Protein AF-A0A259MF40-F1 (afdb_monomer_lite)

pLDDT: mean 87.38, std 17.83, range [43.28, 98.31]

Structure (mmCIF, N/CA/C/O backbone):
data_AF-A0A259MF40-F1
#
_entry.id   AF-A0A259MF40-F1
#
loop_
_atom_site.group_PDB
_atom_site.id
_atom_site.type_symbol
_atom_site.label_atom_id
_atom_site.label_alt_id
_atom_site.label_comp_id
_atom_site.label_asym_id
_atom_site.label_entity_id
_atom_site.label_seq_id
_atom_site.pdbx_PDB_ins_code
_atom_site.Cartn_x
_atom_site.Cartn_y
_atom_site.Cartn_z
_atom_site.occupancy
_atom_site.B_iso_or_equiv
_atom_site.auth_seq_id
_atom_site.auth_comp_id
_atom_site.auth_asym_id
_atom_site.auth_atom_id
_atom_site.pdbx_PDB_model_num
ATOM 1 N N . MET A 1 1 ? 26.901 1.804 -23.498 1.00 59.53 1 MET A N 1
ATOM 2 C CA . MET A 1 1 ? 25.920 2.808 -23.023 1.00 59.53 1 MET A CA 1
ATOM 3 C C . MET A 1 1 ? 24.472 2.334 -23.194 1.00 59.53 1 MET A C 1
ATOM 5 O O . MET A 1 1 ? 23.776 2.286 -22.193 1.00 59.53 1 MET A O 1
ATOM 9 N N . ALA A 1 2 ? 24.016 1.894 -24.379 1.00 66.88 2 ALA A N 1
ATOM 10 C CA . ALA A 1 2 ? 22.649 1.354 -24.551 1.00 66.88 2 ALA A CA 1
ATOM 11 C C . ALA A 1 2 ? 22.353 0.089 -23.706 1.00 66.88 2 ALA A C 1
ATOM 13 O O . ALA A 1 2 ? 21.245 -0.073 -23.191 1.00 66.88 2 ALA A O 1
ATOM 14 N N . ASP A 1 3 ? 23.355 -0.773 -23.513 1.00 80.25 3 ASP A N 1
ATOM 15 C CA . ASP A 1 3 ? 23.206 -2.012 -22.732 1.00 80.25 3 ASP A CA 1
ATOM 16 C C . ASP A 1 3 ? 23.025 -1.746 -21.228 1.00 80.25 3 ASP A C 1
ATOM 18 O O . ASP A 1 3 ? 22.232 -2.409 -20.563 1.00 80.25 3 ASP A O 1
ATOM 22 N N . GLU A 1 4 ? 23.707 -0.730 -20.696 1.00 91.00 4 GLU A N 1
ATOM 23 C CA . GLU A 1 4 ? 23.601 -0.319 -19.291 1.00 91.00 4 GLU A CA 1
ATOM 24 C C . GLU A 1 4 ? 22.256 0.352 -19.003 1.00 91.00 4 GLU A C 1
ATOM 26 O O . GLU A 1 4 ? 21.583 0.007 -18.034 1.00 91.00 4 GLU A O 1
ATOM 31 N N . GLN A 1 5 ? 21.800 1.229 -19.902 1.00 89.19 5 GLN A N 1
ATOM 32 C CA . GLN A 1 5 ? 20.470 1.829 -19.813 1.00 89.19 5 GLN A CA 1
ATOM 33 C C . GLN A 1 5 ? 19.366 0.761 -19.850 1.00 89.19 5 GLN A C 1
ATOM 35 O O . GLN A 1 5 ? 18.450 0.791 -19.032 1.00 89.19 5 GLN A O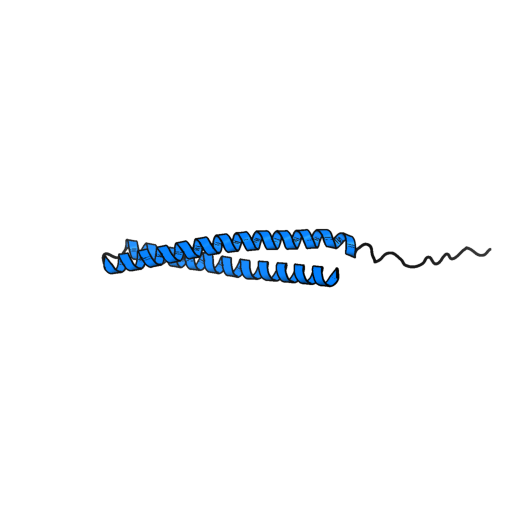 1
ATOM 40 N N . THR A 1 6 ? 19.473 -0.219 -20.752 1.00 91.12 6 THR A N 1
ATOM 41 C CA . THR A 1 6 ? 18.514 -1.333 -20.841 1.00 91.12 6 THR A CA 1
ATOM 42 C C . THR A 1 6 ? 18.511 -2.169 -19.560 1.00 91.12 6 THR A C 1
ATOM 44 O O . THR A 1 6 ? 17.444 -2.514 -19.049 1.00 91.12 6 THR A O 1
ATOM 47 N N . ARG A 1 7 ? 19.691 -2.455 -18.994 1.00 92.56 7 ARG A N 1
ATOM 48 C CA . ARG A 1 7 ? 19.820 -3.162 -17.714 1.00 92.56 7 ARG A CA 1
ATOM 49 C C . ARG A 1 7 ? 19.152 -2.393 -16.573 1.00 92.56 7 ARG A C 1
ATOM 51 O O . ARG A 1 7 ? 18.397 -2.996 -15.815 1.00 92.56 7 ARG A O 1
ATOM 58 N N . ASN A 1 8 ? 19.372 -1.084 -16.480 1.00 94.25 8 ASN A N 1
ATOM 59 C CA . ASN A 1 8 ? 18.777 -0.245 -15.436 1.00 94.25 8 ASN A CA 1
ATOM 60 C C . ASN A 1 8 ? 17.246 -0.211 -15.531 1.00 94.25 8 ASN A C 1
ATOM 62 O O . ASN A 1 8 ? 16.564 -0.345 -14.517 1.00 94.25 8 ASN A O 1
ATOM 66 N N . LEU A 1 9 ? 16.695 -0.122 -16.743 1.00 94.19 9 LEU A N 1
ATOM 67 C CA . LEU A 1 9 ? 15.246 -0.175 -16.959 1.00 94.19 9 LEU A CA 1
ATOM 68 C C . LEU A 1 9 ? 14.647 -1.537 -16.582 1.00 94.19 9 LEU A C 1
ATOM 70 O O . LEU A 1 9 ? 13.565 -1.596 -16.002 1.00 94.19 9 LEU A O 1
ATOM 74 N N . MET A 1 10 ? 15.352 -2.635 -16.869 1.00 94.50 10 MET A N 1
ATOM 75 C CA . MET A 1 10 ? 14.929 -3.976 -16.451 1.00 94.50 10 MET A CA 1
ATOM 76 C C . MET A 1 10 ? 14.957 -4.141 -14.927 1.00 94.50 10 MET A C 1
ATOM 78 O O . MET A 1 10 ? 14.040 -4.745 -14.371 1.00 94.50 10 MET A O 1
ATOM 82 N N . LEU A 1 11 ? 15.968 -3.583 -14.252 1.00 95.75 11 LEU A N 1
ATOM 83 C CA . LEU A 1 11 ? 16.052 -3.574 -12.789 1.00 95.75 11 LEU A CA 1
ATOM 84 C C . LEU A 1 11 ? 14.923 -2.748 -12.162 1.00 95.75 11 LEU A C 1
ATOM 86 O O . LEU A 1 11 ? 14.261 -3.243 -11.256 1.00 95.75 11 LEU A O 1
ATOM 90 N N . SER A 1 12 ? 14.657 -1.542 -12.677 1.00 95.06 12 SER A N 1
ATOM 91 C CA . SER A 1 12 ? 13.535 -0.704 -12.223 1.00 95.06 12 SER A CA 1
ATOM 92 C C . SER A 1 12 ? 12.198 -1.423 -12.429 1.00 95.06 12 SER A C 1
ATOM 94 O O . SER A 1 12 ? 11.427 -1.563 -11.485 1.00 95.06 12 SER A O 1
ATOM 96 N N . LYS A 1 13 ? 11.964 -2.024 -13.605 1.00 96.88 13 LYS A N 1
ATOM 97 C CA . LYS A 1 13 ? 10.765 -2.840 -13.862 1.00 96.88 13 LYS A CA 1
ATOM 98 C C . LYS A 1 13 ? 10.591 -3.956 -12.824 1.00 96.88 13 LYS A C 1
ATOM 100 O O . LYS A 1 13 ? 9.484 -4.143 -12.317 1.00 96.88 13 LYS A O 1
ATOM 105 N N . TYR A 1 14 ? 11.652 -4.717 -12.546 1.00 97.06 14 TYR A N 1
ATOM 106 C CA . TYR A 1 14 ? 11.616 -5.800 -11.560 1.00 97.06 14 TYR A CA 1
ATOM 107 C C . TYR A 1 14 ? 11.289 -5.258 -10.166 1.00 97.06 14 TYR A C 1
ATOM 109 O O . TYR A 1 14 ? 10.322 -5.702 -9.552 1.00 97.06 14 TYR A O 1
ATOM 117 N N . TYR A 1 15 ? 12.025 -4.236 -9.723 1.00 97.50 15 TYR A N 1
ATOM 118 C CA . TYR A 1 15 ? 11.814 -3.586 -8.434 1.00 97.50 15 TYR A CA 1
ATOM 119 C C . TYR A 1 15 ? 10.377 -3.080 -8.270 1.00 97.50 15 TYR A C 1
ATOM 121 O O . TYR A 1 15 ? 9.714 -3.427 -7.295 1.00 97.50 15 TYR A O 1
ATOM 129 N N . CYS A 1 16 ? 9.856 -2.319 -9.239 1.00 97.06 16 CYS A N 1
ATOM 130 C CA . CYS A 1 16 ? 8.502 -1.777 -9.160 1.00 97.06 16 CYS A CA 1
ATOM 131 C C . CYS A 1 16 ? 7.438 -2.879 -9.120 1.00 97.06 16 CYS A C 1
ATOM 133 O O . CYS A 1 16 ? 6.411 -2.706 -8.468 1.00 97.06 16 CYS A O 1
ATOM 135 N N . THR A 1 17 ? 7.670 -4.005 -9.802 1.00 96.94 17 THR A N 1
ATOM 136 C CA . THR A 1 17 ? 6.734 -5.137 -9.809 1.00 96.94 17 THR A CA 1
ATOM 137 C C . THR A 1 17 ? 6.682 -5.814 -8.441 1.00 96.94 17 THR A C 1
ATOM 139 O O . THR A 1 17 ? 5.596 -5.948 -7.878 1.00 96.94 17 THR A O 1
ATOM 142 N N . GLU A 1 18 ? 7.839 -6.178 -7.882 1.00 97.94 18 GLU A N 1
ATOM 143 C CA . GLU A 1 18 ? 7.932 -6.810 -6.559 1.00 97.94 18 GLU A CA 1
ATOM 144 C C . GLU A 1 18 ? 7.380 -5.882 -5.472 1.00 97.94 18 GLU A C 1
ATOM 146 O O . GLU A 1 18 ? 6.478 -6.250 -4.716 1.00 97.94 18 GLU A O 1
ATOM 151 N N . ARG A 1 19 ? 7.822 -4.620 -5.465 1.00 98.00 19 ARG A N 1
ATOM 152 C CA . ARG A 1 19 ? 7.384 -3.648 -4.464 1.00 98.00 19 ARG A CA 1
ATOM 153 C C . ARG A 1 19 ? 5.881 -3.372 -4.545 1.00 98.00 19 ARG A C 1
ATOM 155 O O . ARG A 1 19 ? 5.230 -3.212 -3.515 1.00 98.00 19 ARG A O 1
ATOM 162 N N . ALA A 1 20 ? 5.286 -3.366 -5.741 1.00 97.19 20 ALA A N 1
ATOM 163 C CA . ALA A 1 20 ? 3.840 -3.211 -5.885 1.00 97.19 20 ALA A CA 1
ATOM 164 C C . ALA A 1 20 ? 3.051 -4.392 -5.286 1.00 97.19 20 ALA A C 1
ATOM 166 O O . ALA A 1 20 ? 1.948 -4.182 -4.769 1.00 97.19 20 ALA A O 1
ATOM 167 N N . LEU A 1 21 ? 3.591 -5.616 -5.333 1.00 97.56 21 LEU A N 1
ATOM 168 C CA . LEU A 1 21 ? 2.984 -6.785 -4.686 1.00 97.56 21 LEU A CA 1
ATOM 169 C C . LEU A 1 21 ? 3.049 -6.672 -3.161 1.00 97.56 21 LEU A C 1
ATOM 171 O O . LEU A 1 21 ? 2.034 -6.893 -2.497 1.00 97.56 21 LEU A O 1
ATOM 175 N N . GLU A 1 22 ? 4.193 -6.257 -2.618 1.00 98.12 22 GLU A N 1
ATOM 176 C CA . GLU A 1 22 ? 4.364 -6.010 -1.181 1.00 98.12 22 GLU A CA 1
ATOM 177 C C . GLU A 1 22 ? 3.402 -4.931 -0.676 1.00 98.12 22 GLU A C 1
ATOM 179 O O . GLU A 1 22 ? 2.649 -5.154 0.271 1.00 98.12 22 GLU A O 1
ATOM 184 N N . VAL A 1 23 ? 3.346 -3.785 -1.363 1.00 98.19 23 VAL A N 1
ATOM 185 C CA . VAL A 1 23 ? 2.440 -2.680 -1.015 1.00 98.19 23 VAL A CA 1
ATOM 186 C C . VAL A 1 23 ? 0.977 -3.126 -1.080 1.00 98.19 23 VAL A C 1
ATOM 188 O O . VAL A 1 23 ? 0.174 -2.757 -0.223 1.00 98.19 23 VAL A O 1
ATOM 191 N N . LYS A 1 24 ? 0.604 -3.959 -2.059 1.00 97.81 24 LYS A N 1
ATOM 192 C CA . LYS A 1 24 ? -0.748 -4.533 -2.138 1.00 97.81 24 LYS A CA 1
ATOM 193 C C . LYS A 1 24 ? -1.052 -5.439 -0.940 1.00 97.81 24 LYS A C 1
ATOM 195 O O . LYS A 1 24 ? -2.160 -5.362 -0.406 1.00 97.81 24 LYS A O 1
ATOM 200 N N . ALA A 1 25 ? -0.105 -6.280 -0.527 1.00 98.25 25 ALA A N 1
ATOM 201 C CA . ALA A 1 25 ? -0.259 -7.143 0.641 1.00 98.25 25 ALA A CA 1
ATOM 202 C C . ALA A 1 25 ? -0.392 -6.321 1.934 1.00 98.25 25 ALA A C 1
ATOM 204 O O . ALA A 1 25 ? -1.290 -6.577 2.739 1.00 98.25 25 ALA A O 1
ATOM 205 N N . ASP A 1 26 ? 0.423 -5.277 2.095 1.00 98.19 26 ASP A N 1
ATOM 206 C CA . ASP A 1 26 ? 0.337 -4.363 3.234 1.00 98.19 26 ASP A CA 1
ATOM 207 C C . ASP A 1 26 ? -1.002 -3.621 3.286 1.00 98.19 26 ASP A C 1
ATOM 209 O O . ASP A 1 26 ? -1.625 -3.549 4.345 1.00 98.19 26 ASP A O 1
ATOM 213 N N . LEU A 1 27 ? -1.499 -3.121 2.151 1.00 98.06 27 LEU A N 1
ATOM 214 C CA . LEU A 1 27 ? -2.817 -2.484 2.082 1.00 98.06 27 LEU A CA 1
ATOM 215 C C . LEU A 1 27 ? -3.938 -3.436 2.524 1.00 98.06 27 LEU A C 1
ATOM 217 O O . LEU A 1 27 ? -4.829 -3.016 3.264 1.00 98.06 27 LEU A O 1
ATOM 221 N N . ALA A 1 28 ? -3.880 -4.708 2.114 1.00 97.81 28 ALA A N 1
ATOM 222 C CA . ALA A 1 28 ? -4.853 -5.721 2.518 1.00 97.81 28 ALA A CA 1
ATOM 223 C C . ALA A 1 28 ? -4.780 -6.016 4.026 1.00 97.81 28 ALA A C 1
ATOM 225 O O . ALA A 1 28 ? -5.811 -6.064 4.698 1.00 97.81 28 ALA A O 1
ATOM 226 N N . ARG A 1 29 ? -3.565 -6.139 4.576 1.00 98.25 29 ARG A N 1
ATOM 227 C CA . ARG A 1 29 ? -3.330 -6.340 6.013 1.00 98.25 29 ARG A CA 1
ATOM 228 C C . ARG A 1 29 ? -3.866 -5.177 6.847 1.00 98.25 29 ARG A C 1
ATOM 230 O O . ARG A 1 29 ? -4.599 -5.403 7.803 1.00 98.25 29 ARG A O 1
ATOM 237 N N . LEU A 1 30 ? -3.560 -3.937 6.462 1.00 97.81 30 LEU A N 1
ATOM 238 C CA . LEU A 1 30 ? -4.052 -2.743 7.158 1.00 97.81 30 LEU A CA 1
ATOM 239 C C . LEU A 1 30 ? -5.576 -2.616 7.083 1.00 97.81 30 LEU A C 1
ATOM 241 O O . LEU A 1 30 ? -6.202 -2.138 8.027 1.00 97.81 30 LEU A O 1
ATOM 245 N N . GLN A 1 31 ? -6.182 -3.033 5.968 1.00 96.69 31 GLN A N 1
ATOM 246 C CA . GLN A 1 31 ? -7.635 -3.058 5.831 1.00 96.69 31 GLN A CA 1
ATOM 247 C C . GLN A 1 31 ? -8.271 -4.087 6.776 1.00 96.69 31 GLN A C 1
ATOM 249 O O . GLN A 1 31 ? -9.265 -3.765 7.425 1.00 96.69 31 GLN A O 1
ATOM 254 N N . ALA A 1 32 ? -7.695 -5.287 6.886 1.00 97.81 32 ALA A N 1
ATOM 255 C CA . ALA A 1 32 ? -8.152 -6.306 7.830 1.00 97.81 32 ALA A CA 1
ATOM 256 C C . ALA A 1 32 ? -8.038 -5.815 9.284 1.00 97.81 32 ALA A C 1
ATOM 258 O O . ALA A 1 32 ? -9.042 -5.778 9.993 1.00 97.81 32 ALA A O 1
ATOM 259 N N . GLU A 1 33 ? -6.868 -5.310 9.684 1.00 97.88 33 GLU A N 1
ATOM 260 C CA . GLU A 1 33 ? -6.641 -4.757 11.028 1.00 97.88 33 GLU A CA 1
ATOM 261 C C . GLU A 1 33 ? -7.588 -3.581 11.330 1.00 97.88 33 GLU A C 1
ATOM 263 O O . GLU A 1 33 ? -8.142 -3.458 12.422 1.00 97.88 33 GLU A O 1
ATOM 268 N N . GLY A 1 34 ? -7.840 -2.718 10.342 1.00 97.62 34 GLY A N 1
ATOM 269 C CA . GLY A 1 34 ? -8.798 -1.622 10.470 1.00 97.62 34 GLY A CA 1
ATOM 270 C C . GLY A 1 34 ? -10.238 -2.093 10.705 1.00 97.62 34 GLY A C 1
ATOM 271 O O . GLY A 1 34 ? -10.968 -1.450 11.466 1.00 97.62 34 GLY A O 1
ATOM 272 N N . ASN A 1 35 ? -10.644 -3.203 10.081 1.00 97.44 35 ASN A N 1
ATOM 273 C CA . ASN A 1 35 ? -11.966 -3.809 10.262 1.00 97.44 35 ASN A CA 1
ATOM 274 C C . ASN A 1 35 ? -12.101 -4.490 11.631 1.00 97.44 35 ASN A C 1
ATOM 276 O O . ASN A 1 35 ? -13.143 -4.356 12.277 1.00 97.44 35 ASN A O 1
ATOM 280 N N . GLU A 1 36 ? -11.050 -5.163 12.097 1.00 97.94 36 GLU A N 1
ATOM 281 C CA . GLU A 1 36 ? -10.991 -5.754 13.438 1.00 97.94 36 GLU A CA 1
ATOM 282 C C . GLU A 1 36 ? -11.121 -4.673 14.512 1.00 97.94 36 GLU A C 1
ATOM 284 O O . GLU A 1 36 ? -12.008 -4.745 15.359 1.00 97.94 36 GLU A O 1
ATOM 289 N N . LEU A 1 37 ? -10.331 -3.599 14.413 1.00 97.69 37 LEU A N 1
ATOM 290 C CA . LEU A 1 37 ? -10.401 -2.470 15.343 1.00 97.69 37 LEU A CA 1
ATOM 291 C C . LEU A 1 37 ? -11.746 -1.744 15.297 1.00 97.69 37 LEU A C 1
ATOM 293 O O . LEU A 1 37 ? -12.184 -1.190 16.302 1.00 97.69 37 LEU A O 1
ATOM 297 N N . LYS A 1 38 ? -12.404 -1.696 14.135 1.00 96.69 38 LYS A N 1
ATOM 298 C CA . LYS A 1 38 ? -13.761 -1.151 14.040 1.00 96.69 38 LYS A CA 1
ATOM 299 C C . LYS A 1 38 ? -14.750 -2.033 14.804 1.00 96.69 38 LYS A C 1
ATOM 301 O O . LYS A 1 38 ? -15.500 -1.506 15.612 1.00 96.69 38 LYS A O 1
ATOM 306 N N . SER A 1 39 ? -14.690 -3.346 14.598 1.00 97.50 39 SER A N 1
ATOM 307 C CA . SER A 1 39 ? -15.549 -4.309 15.298 1.00 97.50 39 SER A CA 1
ATOM 308 C C . SER A 1 39 ? -15.314 -4.271 16.814 1.00 97.50 39 SER A C 1
ATOM 310 O O . SER A 1 39 ? -16.263 -4.255 17.593 1.00 97.50 39 SER A O 1
ATOM 312 N N . GLU A 1 40 ? -14.052 -4.164 17.242 1.00 97.19 40 GLU A N 1
ATOM 313 C CA . GLU A 1 40 ? -13.692 -3.993 18.651 1.00 97.19 40 GLU A CA 1
ATOM 314 C C . GLU A 1 40 ? -14.276 -2.692 19.219 1.00 97.19 40 GLU A C 1
ATOM 316 O O . GLU A 1 40 ? -14.894 -2.716 20.282 1.00 97.19 40 GLU A O 1
ATOM 321 N N . LEU A 1 41 ? -14.149 -1.574 18.49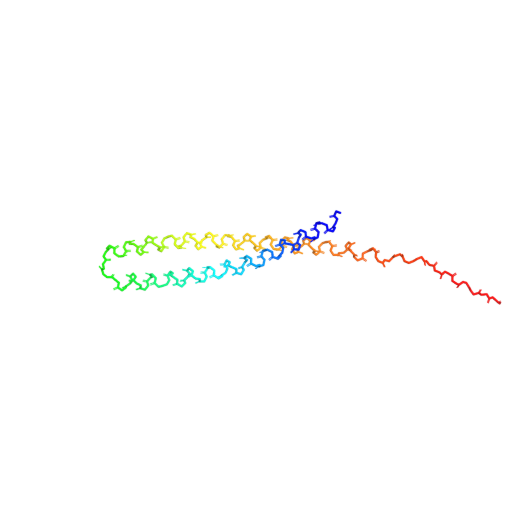2 1.00 96.62 41 LEU A N 1
ATOM 322 C CA . LEU A 1 41 ? -14.701 -0.280 18.905 1.00 96.62 41 LEU A CA 1
ATOM 323 C C . LEU A 1 41 ? -16.223 -0.317 19.075 1.00 96.62 41 LEU A C 1
ATOM 325 O O . LEU A 1 41 ? -16.731 0.285 20.016 1.00 96.62 41 LEU A O 1
ATOM 329 N N . ASP A 1 42 ? -16.922 -1.003 18.171 1.00 96.06 42 ASP A N 1
ATOM 330 C CA . ASP A 1 42 ? -18.383 -1.111 18.181 1.00 96.06 42 ASP A CA 1
ATOM 331 C C . ASP A 1 42 ? -18.877 -2.005 19.339 1.00 96.06 42 ASP A C 1
ATOM 333 O O . ASP A 1 42 ? -19.993 -1.831 19.823 1.00 96.06 42 ASP A O 1
ATOM 337 N N . SER A 1 43 ? -18.040 -2.938 19.810 1.00 96.31 43 SER A N 1
ATOM 338 C CA . SER A 1 43 ? -18.372 -3.874 20.898 1.00 96.31 43 SER A CA 1
ATOM 339 C C . SER A 1 43 ? -17.947 -3.409 22.298 1.00 96.31 43 SER A C 1
ATOM 341 O O . SER A 1 43 ? -18.543 -3.825 23.291 1.00 96.31 43 SER A O 1
ATOM 343 N N . THR A 1 44 ? -16.912 -2.571 22.407 1.00 95.69 44 THR A N 1
ATOM 344 C CA . THR A 1 44 ? -16.325 -2.202 23.701 1.00 95.69 44 THR A CA 1
ATOM 345 C C . THR A 1 44 ? -17.003 -0.986 24.332 1.00 95.69 44 THR A C 1
ATOM 347 O O . THR A 1 44 ? -17.200 0.047 23.689 1.00 95.69 44 THR A O 1
ATOM 350 N N . THR A 1 45 ? -17.312 -1.071 25.626 1.00 95.88 45 THR A N 1
ATOM 351 C CA . THR A 1 45 ? -17.864 0.039 26.426 1.00 95.88 45 THR A CA 1
ATOM 352 C C . THR A 1 45 ? -16.799 0.786 27.233 1.00 95.88 45 THR A C 1
ATOM 354 O O . THR A 1 45 ? -17.095 1.820 27.829 1.00 95.88 45 THR A O 1
ATOM 357 N N . ASP A 1 46 ? -15.560 0.288 27.262 1.00 97.38 46 ASP A N 1
ATOM 358 C CA . ASP A 1 46 ? -14.448 0.926 27.970 1.00 97.38 46 ASP A CA 1
ATOM 359 C C . ASP A 1 46 ? -13.937 2.149 27.189 1.00 97.38 46 ASP A C 1
ATOM 361 O O . ASP A 1 46 ? -13.312 2.030 26.135 1.00 97.38 46 ASP A O 1
ATOM 365 N N . VAL A 1 47 ? -14.165 3.344 27.737 1.00 96.31 47 VAL A N 1
ATOM 366 C CA . VAL A 1 47 ? -13.772 4.628 27.135 1.00 96.31 47 VAL A CA 1
ATOM 367 C C . VAL A 1 47 ? -12.254 4.745 26.933 1.00 96.31 47 VAL A C 1
ATOM 369 O O . VAL A 1 47 ? -11.805 5.307 25.924 1.00 96.31 47 VAL A O 1
ATOM 372 N N . ALA A 1 48 ? -11.443 4.199 27.845 1.00 96.56 48 ALA A N 1
ATOM 373 C CA . ALA A 1 48 ? -9.989 4.208 27.704 1.00 96.56 48 ALA A CA 1
ATOM 374 C C . ALA A 1 48 ? -9.569 3.322 26.522 1.00 96.56 48 ALA A C 1
ATOM 376 O O . ALA A 1 48 ? -8.815 3.762 25.647 1.00 96.56 48 ALA A O 1
ATOM 377 N N . ARG A 1 49 ? -10.150 2.118 26.422 1.00 96.62 49 ARG A N 1
ATOM 378 C CA . ARG A 1 49 ? -9.962 1.208 25.281 1.00 96.62 49 ARG A CA 1
ATOM 379 C C . ARG A 1 49 ? -10.399 1.847 23.961 1.00 96.62 49 ARG A C 1
ATOM 381 O O . ARG A 1 49 ? -9.635 1.830 22.995 1.00 96.62 49 ARG A O 1
ATOM 388 N N . GLN A 1 50 ? -11.578 2.472 23.920 1.00 97.62 50 GLN A N 1
ATOM 389 C CA . GLN A 1 50 ? -12.085 3.166 22.729 1.00 97.62 50 GLN A CA 1
ATOM 390 C C . GLN A 1 50 ? -11.114 4.252 22.245 1.00 97.62 50 GLN A C 1
ATOM 392 O O . GLN A 1 50 ? -10.904 4.411 21.039 1.00 97.62 50 GLN A O 1
ATOM 397 N N . THR A 1 51 ? -10.499 4.990 23.171 1.00 97.69 51 THR A N 1
ATOM 398 C CA . THR A 1 51 ? -9.531 6.048 22.849 1.00 97.69 51 THR A CA 1
ATOM 399 C C . THR A 1 51 ? -8.282 5.476 22.177 1.00 97.69 51 THR A C 1
ATOM 401 O O . THR A 1 51 ? -7.886 5.960 21.113 1.00 97.69 51 THR A O 1
ATOM 404 N N . VAL A 1 52 ? -7.712 4.400 22.729 1.00 97.56 52 VAL A N 1
ATOM 405 C CA . VAL A 1 52 ? -6.550 3.704 22.145 1.00 97.56 52 VAL A CA 1
ATOM 406 C C . VAL A 1 52 ? -6.875 3.155 20.752 1.00 97.56 52 VAL A C 1
ATOM 408 O O . VAL A 1 52 ? -6.107 3.352 19.807 1.00 97.56 52 VAL A O 1
ATOM 411 N N . ILE A 1 53 ? -8.045 2.532 20.581 1.00 97.81 53 ILE A N 1
ATOM 412 C CA . ILE A 1 53 ? -8.487 1.999 19.286 1.00 97.81 53 ILE A CA 1
ATOM 413 C C . ILE A 1 53 ? -8.603 3.117 18.238 1.00 97.81 53 ILE A C 1
ATOM 415 O O . ILE A 1 53 ? -8.127 2.964 17.111 1.00 97.81 53 ILE A O 1
ATOM 419 N N . ARG A 1 54 ? -9.192 4.269 18.587 1.00 97.31 54 ARG A N 1
ATOM 420 C CA . ARG A 1 54 ? -9.318 5.421 17.671 1.00 97.31 54 ARG A CA 1
ATOM 421 C C . ARG A 1 54 ? -7.957 5.985 17.253 1.00 97.31 54 ARG A C 1
ATOM 423 O O . ARG A 1 54 ? -7.778 6.332 16.081 1.00 97.31 54 ARG A O 1
ATOM 430 N N . GLN A 1 55 ? -6.994 6.044 18.173 1.00 97.69 55 GLN A N 1
ATOM 431 C CA . GLN A 1 55 ? -5.621 6.459 17.868 1.00 97.69 55 GLN A CA 1
ATOM 432 C C . GLN A 1 55 ? -4.952 5.483 16.894 1.00 97.69 55 GLN A C 1
ATOM 434 O O . GLN A 1 55 ? -4.435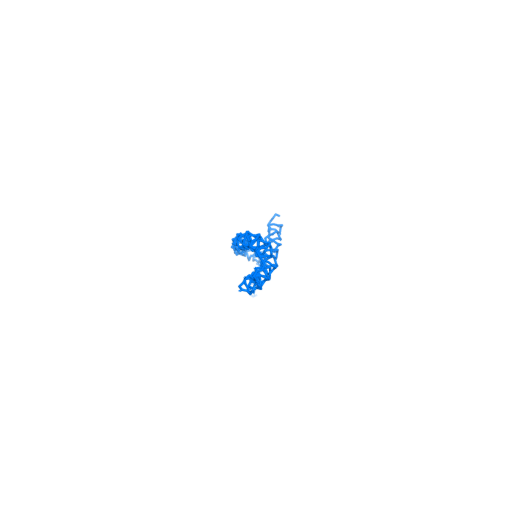 5.910 15.859 1.00 97.69 55 GLN A O 1
ATOM 439 N N . ARG A 1 56 ? -5.046 4.173 17.157 1.00 97.69 56 ARG A N 1
ATOM 440 C CA . ARG A 1 56 ? -4.500 3.138 16.267 1.00 97.69 56 ARG A CA 1
ATOM 441 C C . ARG A 1 56 ? -5.142 3.189 14.882 1.00 97.69 56 ARG A C 1
ATOM 443 O O . ARG A 1 56 ? -4.429 3.228 13.886 1.00 97.69 56 ARG A O 1
ATOM 450 N N . ARG A 1 57 ? -6.470 3.313 14.789 1.00 97.56 57 ARG A N 1
ATOM 451 C CA . ARG A 1 57 ? -7.176 3.476 13.503 1.00 97.56 57 ARG A CA 1
ATOM 452 C C . ARG A 1 57 ? -6.723 4.721 12.735 1.00 97.56 57 ARG A C 1
ATOM 454 O O . ARG A 1 57 ? -6.605 4.667 11.515 1.00 97.56 57 ARG A O 1
ATOM 461 N N . SER A 1 58 ? -6.440 5.823 13.429 1.00 97.25 58 SER A N 1
ATOM 462 C CA . SER A 1 58 ? -5.919 7.045 12.801 1.00 97.25 58 SER A CA 1
ATOM 463 C C . SER A 1 58 ? -4.512 6.842 12.233 1.00 97.25 58 SER A C 1
ATOM 465 O O . SER A 1 58 ? -4.232 7.294 11.124 1.00 97.25 58 SER A O 1
ATOM 467 N N . TYR A 1 59 ? -3.648 6.121 12.953 1.00 97.38 59 TYR A N 1
ATOM 468 C CA . TYR A 1 59 ? -2.329 5.721 12.462 1.00 97.38 59 TYR A CA 1
ATOM 469 C C . TYR A 1 59 ? -2.428 4.801 11.235 1.00 97.38 59 TYR A C 1
ATOM 471 O O . TYR A 1 59 ? -1.827 5.098 10.203 1.00 97.38 59 TYR A O 1
ATOM 479 N N . LEU A 1 60 ? -3.245 3.743 11.302 1.00 97.31 60 LEU A N 1
ATOM 480 C CA . LEU A 1 60 ? -3.438 2.820 10.177 1.00 97.31 60 LEU A CA 1
ATOM 481 C C . LEU A 1 60 ? -3.998 3.534 8.946 1.00 97.31 60 LEU A C 1
ATOM 483 O O . LEU A 1 60 ? -3.578 3.236 7.832 1.00 97.31 60 LEU A O 1
ATOM 487 N N . LYS A 1 61 ? -4.904 4.505 9.132 1.00 96.62 61 LYS A N 1
ATOM 488 C CA . LYS A 1 61 ? -5.420 5.329 8.034 1.00 96.62 61 LYS A CA 1
ATOM 489 C C . LYS A 1 61 ? -4.299 6.120 7.358 1.00 96.62 61 LYS A C 1
ATOM 491 O O . LYS A 1 61 ? -4.173 6.036 6.143 1.00 96.62 61 LYS A O 1
ATOM 496 N N . ARG A 1 62 ? -3.458 6.823 8.130 1.00 97.94 62 ARG A N 1
ATOM 497 C CA . ARG A 1 62 ? -2.301 7.555 7.580 1.00 97.94 62 ARG A CA 1
ATOM 498 C C . ARG A 1 62 ? -1.376 6.622 6.802 1.00 97.94 62 ARG A C 1
ATOM 500 O O . ARG A 1 62 ? -1.048 6.912 5.658 1.00 97.94 62 ARG A O 1
ATOM 507 N N . ARG A 1 63 ? -1.048 5.460 7.375 1.00 97.94 63 ARG A N 1
ATOM 508 C CA . ARG A 1 63 ? -0.196 4.469 6.709 1.00 97.94 63 ARG A CA 1
ATOM 509 C C . ARG A 1 63 ? -0.827 3.909 5.431 1.00 97.94 63 ARG A C 1
ATOM 511 O O . ARG A 1 63 ? -0.131 3.678 4.449 1.00 97.94 63 ARG A O 1
ATOM 518 N N . ASN A 1 64 ? -2.141 3.695 5.426 1.00 98.06 64 ASN A N 1
ATOM 519 C CA . ASN A 1 64 ? -2.876 3.254 4.243 1.00 98.06 64 ASN A CA 1
ATOM 520 C C . ASN A 1 64 ? -2.816 4.304 3.124 1.00 98.06 64 ASN A C 1
ATOM 522 O O . ASN A 1 64 ? -2.603 3.948 1.967 1.00 98.06 64 ASN A O 1
ATOM 526 N N . ASP A 1 65 ? -2.964 5.583 3.470 1.00 97.94 65 ASP A N 1
ATOM 527 C CA . ASP A 1 65 ? -2.883 6.686 2.512 1.00 97.94 65 ASP A CA 1
ATOM 528 C C . ASP A 1 65 ? -1.455 6.838 1.951 1.00 97.94 65 ASP A C 1
ATOM 530 O O . ASP A 1 65 ? -1.293 6.952 0.737 1.00 97.94 65 ASP A O 1
ATOM 534 N N . GLU A 1 66 ? -0.416 6.714 2.785 1.00 98.25 66 GLU A N 1
ATOM 535 C CA . GLU A 1 66 ? 0.990 6.661 2.340 1.00 98.25 66 GLU A CA 1
ATOM 536 C C . GLU A 1 66 ? 1.237 5.528 1.334 1.00 98.25 66 GLU A C 1
ATOM 538 O O . GLU A 1 66 ? 1.824 5.745 0.276 1.00 98.25 66 GLU A O 1
ATOM 543 N N . LEU A 1 67 ? 0.751 4.320 1.632 1.00 98.06 67 LEU A N 1
ATOM 544 C CA . LEU A 1 67 ? 0.930 3.155 0.764 1.00 98.06 67 LEU A CA 1
ATOM 545 C C . LEU A 1 67 ? 0.151 3.266 -0.551 1.00 98.06 67 LEU A C 1
ATOM 547 O O . LEU A 1 67 ? 0.590 2.734 -1.569 1.00 98.06 67 LEU A O 1
ATOM 551 N N . LYS A 1 68 ? -0.993 3.961 -0.574 1.00 97.56 68 LYS A N 1
ATOM 552 C CA . LYS A 1 68 ? -1.693 4.268 -1.833 1.00 97.56 68 LYS A CA 1
ATOM 553 C C . LYS A 1 68 ? -0.865 5.199 -2.709 1.00 97.56 68 LYS A C 1
ATOM 555 O O . LYS A 1 68 ? -0.722 4.922 -3.896 1.00 97.56 68 LYS A O 1
ATOM 560 N N . VAL A 1 69 ? -0.288 6.248 -2.121 1.00 98.31 69 VAL A N 1
ATOM 561 C CA . VAL A 1 69 ? 0.610 7.165 -2.835 1.00 98.31 69 VAL A CA 1
ATOM 562 C C . VAL A 1 69 ? 1.841 6.417 -3.352 1.00 98.31 69 VAL A C 1
ATOM 564 O O . VAL A 1 69 ? 2.198 6.565 -4.519 1.00 98.31 69 VAL A O 1
ATOM 567 N N . GLU A 1 70 ? 2.447 5.555 -2.531 1.00 97.75 70 GLU A N 1
ATOM 568 C CA . GLU A 1 70 ? 3.572 4.709 -2.945 1.00 97.75 70 GLU A CA 1
ATOM 569 C C . GLU A 1 70 ? 3.184 3.794 -4.115 1.00 97.75 70 GLU A C 1
ATOM 571 O O . GLU A 1 70 ? 3.887 3.736 -5.122 1.00 97.75 70 GLU A O 1
ATOM 576 N N . ARG A 1 71 ? 2.022 3.135 -4.042 1.00 97.75 71 ARG A N 1
ATOM 577 C CA . ARG A 1 71 ? 1.507 2.289 -5.126 1.00 97.75 71 ARG A CA 1
ATOM 578 C C . ARG A 1 71 ? 1.330 3.065 -6.431 1.00 97.75 71 ARG A C 1
ATOM 580 O O . ARG A 1 71 ? 1.661 2.547 -7.496 1.00 97.75 71 ARG A O 1
ATOM 587 N N . GLU A 1 72 ? 0.787 4.276 -6.365 1.00 97.62 72 GLU A N 1
ATOM 588 C CA . GLU A 1 72 ? 0.621 5.136 -7.539 1.00 97.62 72 GLU A CA 1
ATOM 589 C C . GLU A 1 72 ? 1.969 5.563 -8.128 1.00 97.62 72 GLU A C 1
ATOM 591 O O . GLU A 1 72 ? 2.131 5.553 -9.350 1.00 97.62 72 GLU A O 1
ATOM 596 N N . ALA A 1 73 ? 2.949 5.890 -7.282 1.00 97.81 73 ALA A N 1
ATOM 597 C CA . ALA A 1 73 ? 4.302 6.219 -7.719 1.00 97.81 73 ALA A CA 1
ATOM 598 C C . ALA A 1 73 ? 4.974 5.029 -8.424 1.00 97.81 73 ALA A C 1
ATOM 600 O O . ALA A 1 73 ? 5.462 5.184 -9.544 1.00 97.81 73 ALA A O 1
ATOM 601 N N . LEU A 1 74 ? 4.904 3.829 -7.836 1.00 97.50 74 LEU A N 1
ATOM 602 C CA . LEU A 1 74 ? 5.435 2.597 -8.433 1.00 97.50 74 LEU A CA 1
ATOM 603 C C . LEU A 1 74 ? 4.767 2.271 -9.771 1.00 97.50 74 LEU A C 1
ATOM 605 O O . LEU A 1 74 ? 5.437 1.838 -10.704 1.00 97.50 74 LEU A O 1
ATOM 609 N N . ALA A 1 75 ? 3.456 2.504 -9.896 1.00 97.31 75 ALA A N 1
ATOM 610 C CA . ALA A 1 75 ? 2.741 2.295 -11.153 1.00 97.31 75 ALA A CA 1
ATOM 611 C C . ALA A 1 75 ? 3.230 3.247 -12.259 1.00 97.31 75 ALA A C 1
ATOM 613 O O . ALA A 1 75 ? 3.421 2.819 -13.398 1.00 97.31 75 ALA A O 1
ATOM 614 N N . ARG A 1 76 ? 3.469 4.525 -11.930 1.00 97.75 76 ARG A N 1
ATOM 615 C CA . ARG A 1 76 ? 4.020 5.511 -12.878 1.00 97.75 76 ARG A CA 1
ATOM 616 C C . ARG A 1 76 ? 5.453 5.171 -13.280 1.00 97.75 76 ARG A C 1
ATOM 618 O O . ARG A 1 76 ? 5.786 5.257 -14.462 1.00 97.75 76 ARG A O 1
ATOM 625 N N . GLU A 1 77 ? 6.288 4.770 -12.325 1.00 96.62 77 GLU A N 1
ATOM 626 C CA . GLU A 1 77 ? 7.673 4.374 -12.594 1.00 96.62 77 GLU A CA 1
ATOM 627 C C . GLU A 1 77 ? 7.730 3.119 -13.473 1.00 96.62 77 GLU A C 1
ATOM 629 O O . GLU A 1 77 ? 8.413 3.114 -14.498 1.00 96.62 77 GLU A O 1
ATOM 634 N N . LEU A 1 78 ? 6.923 2.100 -13.158 1.00 96.38 78 LEU A N 1
ATOM 635 C CA . LEU A 1 78 ? 6.813 0.887 -13.965 1.00 96.38 78 LEU A CA 1
ATOM 636 C C . LEU A 1 78 ? 6.373 1.203 -15.397 1.00 96.38 78 LEU A C 1
ATOM 638 O O . LEU A 1 78 ? 6.966 0.697 -16.349 1.00 96.38 78 LEU A O 1
ATOM 642 N N . GLN A 1 79 ? 5.356 2.052 -15.562 1.00 96.69 79 GLN A N 1
ATOM 643 C CA . GLN A 1 79 ? 4.886 2.465 -16.882 1.00 96.69 79 GLN A CA 1
ATOM 644 C C . GLN A 1 79 ? 5.992 3.187 -17.664 1.00 96.69 79 GLN A C 1
ATOM 646 O O . GLN A 1 79 ? 6.246 2.857 -18.821 1.00 96.69 79 GLN A O 1
ATOM 651 N N . THR A 1 80 ? 6.711 4.098 -17.006 1.00 96.06 80 THR A N 1
ATOM 652 C CA . THR A 1 80 ? 7.845 4.821 -17.599 1.00 96.06 80 THR A CA 1
ATOM 653 C C . THR A 1 80 ? 8.947 3.860 -18.050 1.00 96.06 80 THR A C 1
ATOM 655 O O . THR A 1 80 ? 9.442 3.967 -19.174 1.00 96.06 80 THR A O 1
ATOM 658 N N . ALA A 1 81 ? 9.302 2.879 -17.215 1.00 94.56 81 ALA A N 1
ATOM 659 C CA . ALA A 1 81 ? 10.305 1.874 -17.550 1.00 94.56 81 ALA A CA 1
ATOM 660 C C . ALA A 1 81 ? 9.868 0.991 -18.731 1.00 94.56 81 ALA A C 1
ATOM 662 O O . ALA A 1 81 ? 10.665 0.709 -19.629 1.00 94.56 81 ALA A O 1
ATOM 663 N N . LEU A 1 82 ? 8.596 0.583 -18.770 1.00 94.56 82 LEU A N 1
ATOM 664 C C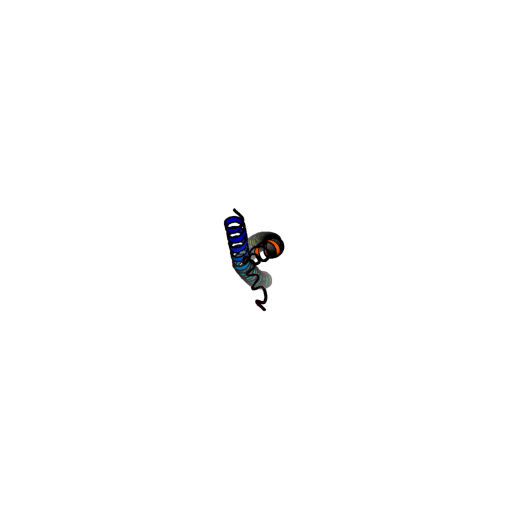A . LEU A 1 82 ? 8.037 -0.205 -19.869 1.00 94.56 82 LEU A CA 1
ATOM 665 C C . LEU A 1 82 ? 8.033 0.566 -21.191 1.00 94.56 82 LEU A C 1
ATOM 667 O O . LEU A 1 82 ? 8.383 -0.004 -22.225 1.00 94.56 82 LEU A O 1
ATOM 671 N N . ASP A 1 83 ? 7.664 1.843 -21.175 1.00 95.38 83 ASP A N 1
ATOM 672 C CA . ASP A 1 83 ? 7.625 2.661 -22.387 1.00 95.38 83 ASP A CA 1
ATOM 673 C C . ASP A 1 83 ? 9.032 2.984 -22.904 1.00 95.38 83 ASP A C 1
ATOM 675 O O . ASP A 1 83 ? 9.277 2.911 -24.112 1.00 95.38 83 ASP A O 1
ATOM 679 N N . ALA A 1 84 ? 9.994 3.212 -22.005 1.00 92.50 84 ALA A N 1
ATOM 680 C CA . ALA A 1 84 ? 11.404 3.350 -22.362 1.00 92.50 84 ALA A CA 1
ATOM 681 C C . ALA A 1 84 ? 11.995 2.052 -22.949 1.00 92.50 84 ALA A C 1
ATOM 683 O O . ALA A 1 84 ? 12.747 2.089 -23.921 1.00 92.50 84 ALA A O 1
ATOM 684 N N . LEU A 1 85 ? 11.632 0.880 -22.419 1.00 91.44 85 LEU A N 1
ATOM 685 C CA . LEU A 1 85 ? 12.064 -0.402 -22.991 1.00 91.44 85 LEU A CA 1
ATOM 686 C C . LEU A 1 85 ? 11.474 -0.637 -24.388 1.00 91.44 85 LEU A C 1
ATOM 688 O O . LEU A 1 85 ? 12.180 -1.098 -25.288 1.00 91.44 85 LEU A O 1
ATOM 692 N N . LYS A 1 86 ? 10.197 -0.293 -24.597 1.00 90.25 86 LYS A N 1
ATOM 693 C CA . LYS A 1 86 ? 9.549 -0.391 -25.915 1.00 90.25 86 LYS A CA 1
ATOM 694 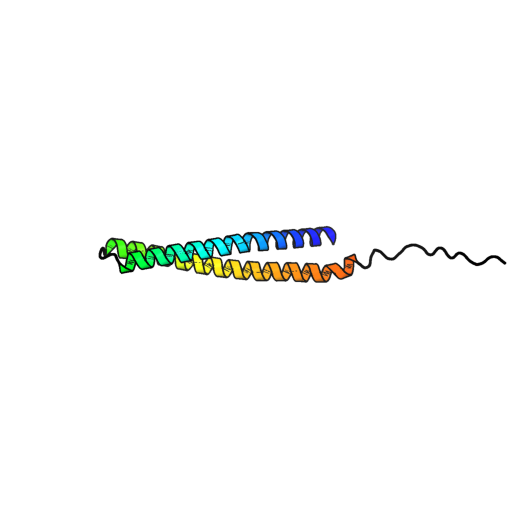C C . LYS A 1 86 ? 10.211 0.520 -26.944 1.00 90.25 86 LYS A C 1
ATOM 696 O O . LYS A 1 86 ? 10.377 0.096 -28.082 1.00 90.25 86 LYS A O 1
ATOM 701 N N . SER A 1 87 ? 10.600 1.740 -26.567 1.00 88.00 87 SER A N 1
ATOM 702 C CA . SER A 1 87 ? 11.255 2.683 -27.485 1.00 88.00 87 SER A CA 1
ATOM 703 C C . SER A 1 87 ? 12.693 2.282 -27.837 1.00 88.00 87 SER A C 1
ATOM 705 O O . SER A 1 87 ? 13.164 2.588 -28.933 1.00 88.00 87 SER A O 1
ATOM 707 N N . LEU A 1 88 ? 13.370 1.527 -26.964 1.00 83.56 88 LEU A N 1
ATOM 708 C CA . LEU A 1 88 ? 14.702 0.965 -27.219 1.00 83.56 88 LEU A CA 1
ATOM 709 C C . LEU A 1 88 ? 14.670 -0.301 -28.095 1.00 83.56 88 LEU A C 1
ATOM 711 O O . LEU A 1 88 ? 15.619 -0.546 -28.846 1.00 83.56 88 LEU A O 1
ATOM 715 N N . ALA A 1 89 ? 13.587 -1.083 -28.070 1.00 69.69 89 ALA A N 1
ATOM 716 C CA . ALA A 1 89 ? 13.449 -2.321 -28.848 1.00 69.69 89 ALA A CA 1
ATOM 717 C C . ALA A 1 89 ? 13.644 -2.166 -30.385 1.00 69.69 89 ALA A C 1
ATOM 719 O O . ALA A 1 89 ? 14.352 -2.997 -30.966 1.00 69.69 89 ALA A O 1
ATOM 720 N N . PRO A 1 90 ? 13.136 -1.114 -31.069 1.00 61.88 90 PRO A N 1
ATOM 721 C CA . PRO A 1 90 ? 13.411 -0.883 -32.491 1.00 61.88 90 PRO A CA 1
ATOM 722 C C . PRO A 1 90 ? 14.902 -0.685 -32.816 1.00 61.88 90 PRO A C 1
ATOM 724 O O . PRO A 1 90 ? 15.356 -1.055 -33.899 1.00 61.88 90 PRO A O 1
ATOM 727 N N . SER A 1 91 ? 15.688 -0.139 -31.881 1.00 54.81 91 SER A N 1
ATOM 728 C CA . SER A 1 91 ? 17.115 0.162 -32.087 1.00 54.81 91 SER A CA 1
ATO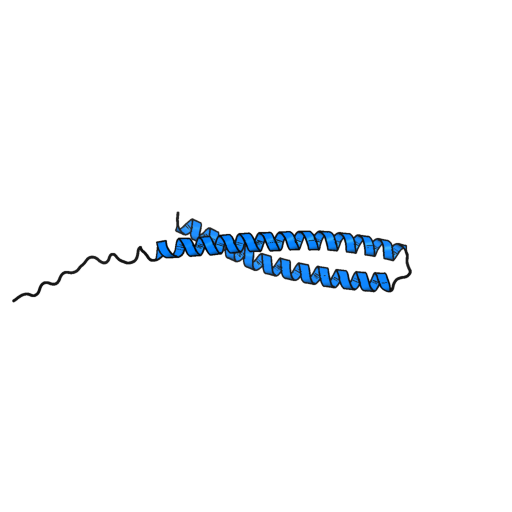M 729 C C . SER A 1 91 ? 18.020 -1.079 -32.019 1.00 54.81 91 SER A C 1
ATOM 731 O O . SER A 1 91 ? 19.094 -1.109 -32.625 1.00 54.81 91 SER A O 1
ATOM 733 N N . LEU A 1 92 ? 17.559 -2.137 -31.344 1.00 51.47 92 LEU A N 1
ATOM 734 C CA . LEU A 1 92 ? 18.274 -3.409 -31.187 1.00 51.47 92 LEU A CA 1
ATOM 735 C C . LEU A 1 92 ? 18.040 -4.370 -32.367 1.00 51.47 92 LEU A C 1
ATOM 737 O O . LEU A 1 92 ? 18.906 -5.187 -32.680 1.00 51.47 92 LEU A O 1
ATOM 741 N N . GLY A 1 93 ? 16.915 -4.236 -33.082 1.00 47.75 93 GLY A N 1
ATOM 742 C CA . GLY A 1 93 ? 16.612 -5.017 -34.291 1.00 47.75 93 GLY A CA 1
ATOM 743 C C . GLY A 1 93 ? 17.362 -4.561 -35.553 1.00 47.75 93 GLY A C 1
ATOM 744 O O . GLY A 1 93 ? 17.527 -5.340 -36.493 1.00 47.75 93 GLY A O 1
ATOM 745 N N . ALA A 1 94 ? 17.873 -3.326 -35.578 1.00 49.53 94 ALA A N 1
ATOM 746 C CA . ALA A 1 94 ? 18.510 -2.740 -36.760 1.00 49.53 94 ALA A CA 1
ATOM 747 C C . ALA A 1 94 ? 19.980 -3.163 -36.975 1.00 49.53 94 ALA A C 1
ATOM 749 O O . ALA A 1 94 ? 20.502 -3.033 -38.082 1.00 49.53 94 ALA A O 1
ATOM 750 N N . LYS A 1 95 ? 20.666 -3.717 -35.963 1.00 49.47 95 LYS A N 1
ATOM 751 C CA . LYS A 1 95 ? 22.095 -4.084 -36.078 1.00 49.47 95 LYS A CA 1
ATOM 752 C C . LYS A 1 95 ? 22.372 -5.492 -36.624 1.00 49.47 95 LYS A C 1
ATOM 754 O O . LYS A 1 95 ? 23.534 -5.846 -36.795 1.00 49.47 95 LYS A O 1
ATOM 759 N N . LYS A 1 96 ? 21.349 -6.293 -36.958 1.00 49.28 96 LYS A N 1
ATOM 760 C CA . LYS A 1 96 ? 21.527 -7.688 -37.428 1.00 49.28 96 LYS A CA 1
ATOM 761 C C . LYS A 1 96 ? 21.399 -7.896 -38.946 1.00 49.28 96 LYS A C 1
ATOM 763 O O . LYS A 1 96 ? 21.275 -9.033 -39.393 1.00 49.28 96 LYS A O 1
ATOM 768 N N . LYS A 1 97 ? 21.460 -6.833 -39.758 1.00 51.62 97 LYS A N 1
ATOM 769 C CA . LYS A 1 97 ? 21.466 -6.932 -41.232 1.00 51.62 97 LYS A CA 1
ATOM 770 C C . LYS A 1 97 ? 22.634 -6.186 -41.875 1.00 51.62 97 LYS A C 1
ATOM 772 O O . LYS A 1 97 ? 22.435 -5.227 -42.606 1.00 51.62 97 LYS A O 1
ATOM 777 N N . ARG A 1 98 ? 23.856 -6.667 -41.659 1.00 50.94 98 ARG A N 1
ATOM 778 C CA . ARG A 1 98 ? 24.935 -6.545 -42.653 1.00 50.94 98 ARG A CA 1
ATOM 779 C C . ARG A 1 98 ? 25.732 -7.845 -42.673 1.00 50.94 98 ARG A C 1
ATOM 781 O O . ARG A 1 98 ? 26.750 -7.966 -42.006 1.00 50.94 98 ARG A O 1
ATOM 788 N N . ARG A 1 99 ? 25.237 -8.839 -43.416 1.00 53.22 99 ARG A N 1
ATOM 789 C CA . ARG A 1 99 ? 26.127 -9.845 -44.009 1.00 53.22 99 ARG A CA 1
ATOM 790 C C . ARG A 1 99 ? 26.598 -9.281 -45.356 1.00 53.22 99 ARG A C 1
ATOM 792 O O . ARG A 1 99 ? 25.753 -8.750 -46.078 1.00 53.22 99 ARG A O 1
ATOM 799 N N . PRO A 1 100 ? 27.902 -9.319 -45.668 1.00 49.31 100 PRO A N 1
ATOM 800 C CA . PRO A 1 100 ? 28.420 -8.809 -46.929 1.00 49.31 100 PRO A CA 1
ATOM 801 C C . PRO A 1 100 ? 27.924 -9.708 -48.064 1.00 49.31 100 PRO A C 1
ATOM 803 O O . PRO A 1 100 ? 27.912 -10.933 -47.933 1.00 49.31 100 PRO A O 1
ATOM 806 N N . GLY A 1 101 ? 27.457 -9.085 -49.146 1.00 51.38 101 GLY A N 1
ATOM 807 C CA . GLY A 1 101 ? 26.972 -9.782 -50.329 1.00 51.38 101 GLY A CA 1
ATOM 808 C C . GLY A 1 101 ? 28.061 -10.666 -50.926 1.00 51.38 101 GLY A C 1
ATOM 809 O O . GLY A 1 101 ? 29.152 -10.194 -51.232 1.00 51.38 101 GLY A O 1
ATOM 810 N N . TRP A 1 102 ? 27.751 -11.948 -51.088 1.00 45.34 102 TRP A N 1
ATOM 811 C CA . TRP A 1 102 ? 28.451 -12.814 -52.025 1.00 45.34 102 TRP A CA 1
ATOM 812 C C . TRP A 1 102 ? 27.661 -12.790 -53.327 1.00 45.34 102 TRP A C 1
ATOM 814 O O . TRP A 1 102 ? 26.637 -13.456 -53.465 1.00 45.34 102 TRP A O 1
ATOM 824 N N . SER A 1 103 ? 28.120 -11.958 -54.255 1.00 51.66 103 SER A N 1
ATOM 825 C CA . SER A 1 103 ? 27.690 -11.970 -55.647 1.00 51.66 103 SER A CA 1
ATOM 826 C C . SER A 1 103 ? 28.393 -13.138 -56.337 1.00 51.66 103 SER A C 1
ATOM 828 O O . SER A 1 103 ? 29.557 -13.023 -56.708 1.00 51.66 103 SER A O 1
ATOM 830 N N . ILE A 1 104 ? 27.714 -14.275 -56.482 1.00 51.53 104 ILE A N 1
ATOM 831 C CA . ILE A 1 104 ? 28.159 -15.337 -57.390 1.00 51.53 104 ILE A CA 1
ATOM 832 C C . ILE A 1 104 ? 27.548 -15.000 -58.751 1.00 51.53 104 ILE A C 1
ATOM 834 O O . ILE A 1 104 ? 26.344 -15.154 -58.952 1.00 51.53 104 ILE A O 1
ATOM 838 N N . GLY A 1 105 ? 28.366 -14.441 -59.643 1.00 43.28 105 GLY A N 1
ATOM 839 C CA . GLY A 1 105 ? 28.006 -14.257 -61.048 1.00 43.28 105 GLY A CA 1
ATOM 840 C C . GLY A 1 105 ? 27.920 -15.611 -61.767 1.00 43.28 105 GLY A C 1
ATOM 841 O O . GLY A 1 105 ? 28.626 -16.543 -61.374 1.00 43.28 105 GLY A O 1
ATOM 842 N N . PRO A 1 106 ? 27.068 -15.751 -62.796 1.00 56.34 106 PRO A N 1
ATOM 843 C CA . PRO A 1 106 ? 27.011 -16.971 -63.584 1.00 56.34 106 PRO A CA 1
ATOM 844 C C . PRO A 1 106 ? 28.211 -16.991 -64.536 1.00 56.34 106 PRO A C 1
ATOM 846 O O . PRO A 1 106 ? 28.441 -16.015 -65.249 1.00 56.34 106 PRO A O 1
ATOM 849 N N . ASN A 1 107 ? 28.981 -18.078 -64.531 1.00 49.16 107 ASN A N 1
ATOM 850 C CA . ASN A 1 107 ? 30.002 -18.295 -65.549 1.00 49.16 107 ASN A CA 1
ATOM 851 C C . ASN A 1 107 ? 29.403 -19.151 -66.668 1.00 49.16 107 ASN A C 1
ATOM 853 O O . ASN A 1 107 ? 28.792 -20.187 -66.389 1.00 49.16 107 ASN A O 1
ATOM 857 N N . SER A 1 108 ? 29.551 -18.635 -67.886 1.00 52.09 108 SER A N 1
ATOM 858 C CA . SER A 1 108 ? 29.202 -19.238 -69.173 1.00 52.09 108 SER A CA 1
ATOM 859 C C . SER A 1 108 ? 29.941 -20.541 -69.456 1.00 52.09 108 SER A C 1
ATOM 861 O O . SER A 1 108 ? 31.058 -20.716 -68.915 1.00 52.09 108 SER A O 1
#

Secondary structure (DSSP, 8-state):
-HHHHHHHHHHHHHHHHHHHHHHHHHHHHHHHHHHHHHHHHHH---HHHHHHHHHHHHHHHHHHHHHHHHHHHHHHHHHHHHHHHHHHHHHHHGGG--PPP---PPP-

Foldseek 3Di:
DLVVLLVVLVVLLVVLVVVLVVLVVLLVVLVVVLVVLVVVLVPDPDPVSNVVSVVVNVVSVVVNVVSVVVNVVSVVSNVVSVVVNVVCVVVVVPPPPDDDDDDPDDDD

Sequence (108 aa):
MADEQTRNLMLSKYYCTERALEVKADLARLQAEGNELKSELDSTTDVARQTVIRQRRSYLKRRNDELKVEREALARELQTALDALKSLAPSLGAKKKRRPGWSIGPNS

Radius of gyration: 27.39 Å; chains: 1; bounding box: 48×27×97 Å